Protein AF-C0P5T0-F1 (afdb_monomer)

Sequence (168 aa):
MMEVVFSSFSKACLLSSCIIYGLPPSCIAEPCEQEYFLPNMPLLFAIAMVGATVGGLLARQRRGELARLNDQLRQINAALRRQAKIESYAPALSYAPVGSKIPESEVIVDPQKQRLIAYLRTGKNYLRNQAPDKAFPEFKAALDLARSLGDHVEEKKAARGLGLFILL

Organism: Zea mays (NCBI:txid4577)

InterPro domains:
  IPR011990 Tetratricopeptide-like helical domain superfamily [G3DSA:1.25.40.10] (111-167)
  IPR044243 Protein FLUORESCENT IN BLUE LIGHT [PTHR47310] (3-163)

Secondary structure (DSSP, 8-state):
--HHHHHHHHHHHHHHHHHHHHS-GGGTS------S--SSHHHHHHHHHHHHHHHHHHHHHHHHHHHHHHHHHHHHHHHHHHHHHHHTT-SS-----------TTSS---HHHHHHHHHHHHHHHHHHTT-HHHHHHHHHHHHHHHHHTT-HHHHHHHHHHHHHHH--

Foldseek 3Di:
DPVVVVVVVVVVVVVVVVVCVVDPPVPPDDPDPDPDDPPCVVVVVVVVVVCCVVVVVVVVVVVVVVVVVVVVVVVVVVVVVVVVVVVVPPDDDDDDDDDPDDPPPPDPDDPLVVLLVVLLVVLVVCVVVVNNVVNQVSLVVSLVSCVVVVPVVSNVSSVVSNVVVVVD

Nearest PDB structures (foldseek):
  4yvo-assembly1_A  TM=9.891E-01  e=1.081E-04  Arabidopsis thaliana
  5a7d-assembly4_D  TM=9.104E-01  e=1.498E-01  Drosophila melanogaster
  8uos-assembly2_B  TM=8.064E-01  e=3.587E-01  synthetic construct
  4d0p-assembly1_A  TM=7.763E-01  e=2.330E+00  Homo sapiens

Mean predicted aligned error: 19.68 Å

pLDDT: mean 74.6, std 18.36, range [39.34, 95.44]

Structure (mmCIF, N/CA/C/O backbone):
data_AF-C0P5T0-F1
#
_entry.id   AF-C0P5T0-F1
#
loop_
_atom_site.group_PDB
_atom_site.id
_atom_site.type_symbol
_atom_site.label_atom_id
_atom_site.label_alt_id
_atom_site.label_comp_id
_atom_site.label_asym_id
_atom_site.label_entity_id
_atom_site.label_seq_id
_atom_site.pdbx_PDB_ins_code
_atom_site.Cartn_x
_atom_site.Cartn_y
_atom_site.Cartn_z
_atom_site.occupancy
_atom_site.B_iso_or_equiv
_atom_site.auth_seq_id
_atom_site.auth_comp_id
_atom_site.auth_asym_id
_atom_site.auth_atom_id
_atom_site.pdbx_PDB_model_num
ATOM 1 N N . MET A 1 1 ? 28.169 -18.723 1.548 1.00 46.81 1 MET A N 1
ATOM 2 C CA . MET A 1 1 ? 27.065 -19.356 0.785 1.00 46.81 1 MET A CA 1
ATOM 3 C C . MET A 1 1 ? 26.597 -18.528 -0.433 1.00 46.81 1 MET A C 1
ATOM 5 O O . MET A 1 1 ? 25.633 -18.918 -1.068 1.00 46.81 1 MET A O 1
ATOM 9 N N . MET A 1 2 ? 27.267 -17.417 -0.795 1.00 41.97 2 MET A N 1
ATOM 10 C CA . MET A 1 2 ? 26.858 -16.528 -1.904 1.00 41.97 2 MET A CA 1
ATOM 11 C C . MET A 1 2 ? 27.700 -16.728 -3.186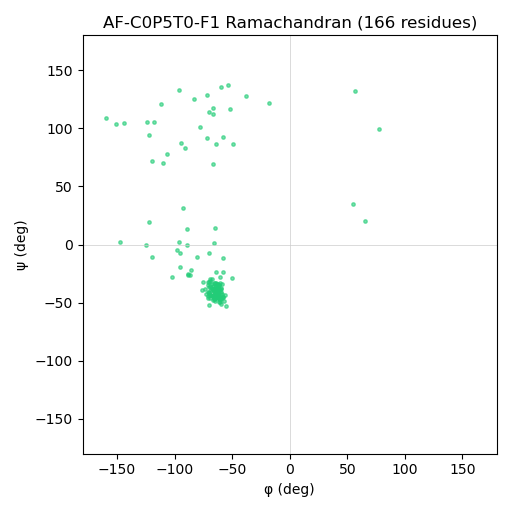 1.00 41.97 2 MET A C 1
ATOM 13 O O . MET A 1 2 ? 27.181 -16.574 -4.285 1.00 41.97 2 MET A O 1
ATOM 17 N N . GLU A 1 3 ? 28.959 -17.173 -3.065 1.00 39.34 3 GLU A N 1
ATOM 18 C CA . GLU A 1 3 ? 29.833 -17.452 -4.223 1.00 39.34 3 GLU A CA 1
ATOM 19 C C . GLU A 1 3 ? 29.430 -18.695 -5.030 1.00 39.34 3 GLU A C 1
ATOM 21 O O . GLU A 1 3 ? 29.524 -18.703 -6.257 1.00 39.34 3 GLU A O 1
ATOM 26 N N . VAL A 1 4 ? 28.925 -19.738 -4.361 1.00 44.78 4 VAL A N 1
ATOM 27 C CA . VAL A 1 4 ? 28.542 -20.999 -5.023 1.00 44.78 4 VAL A CA 1
ATOM 28 C C . VAL A 1 4 ? 27.372 -20.775 -5.988 1.00 44.78 4 VAL A C 1
ATOM 30 O O . VAL A 1 4 ? 27.379 -21.317 -7.090 1.00 44.78 4 VAL A O 1
ATOM 33 N N . VAL A 1 5 ? 26.428 -19.898 -5.620 1.00 49.00 5 VAL A N 1
ATOM 34 C CA . VAL A 1 5 ? 25.238 -19.562 -6.421 1.00 49.00 5 VAL A CA 1
ATOM 35 C C . VAL A 1 5 ? 25.620 -18.821 -7.709 1.00 49.00 5 VAL A C 1
ATOM 37 O O . VAL A 1 5 ? 25.064 -19.103 -8.774 1.00 49.00 5 VAL A O 1
ATOM 40 N N . PHE A 1 6 ? 26.613 -17.927 -7.637 1.00 48.25 6 PHE A N 1
ATOM 41 C CA . PHE A 1 6 ? 27.099 -17.155 -8.786 1.00 48.25 6 PHE A CA 1
ATOM 42 C C . PHE A 1 6 ? 27.822 -18.038 -9.814 1.00 48.25 6 PHE A C 1
ATOM 44 O O . PHE A 1 6 ? 27.640 -17.864 -11.021 1.00 48.25 6 PHE A O 1
ATOM 51 N N . SER A 1 7 ? 28.588 -19.032 -9.344 1.00 53.25 7 SER A N 1
ATOM 52 C CA . SER A 1 7 ? 29.276 -20.001 -10.208 1.00 53.25 7 SER A CA 1
ATOM 53 C C . SER A 1 7 ? 28.286 -20.876 -10.981 1.00 53.25 7 SER A C 1
ATOM 55 O O . SER A 1 7 ? 28.445 -21.072 -12.186 1.00 53.25 7 SER A O 1
ATOM 57 N N . SER A 1 8 ? 27.227 -21.353 -10.320 1.00 57.06 8 SER A N 1
ATOM 58 C CA . SER A 1 8 ? 26.164 -22.133 -10.966 1.00 57.06 8 SER A CA 1
ATOM 59 C C . SER A 1 8 ? 25.342 -21.313 -11.963 1.00 57.06 8 SER A C 1
ATOM 61 O O . SER A 1 8 ? 25.020 -21.827 -13.030 1.00 57.06 8 SER A O 1
ATOM 63 N N . PHE A 1 9 ? 25.056 -20.038 -11.671 1.00 59.12 9 PHE A N 1
ATOM 64 C CA . PHE A 1 9 ? 24.314 -19.164 -12.586 1.00 59.12 9 PHE A CA 1
ATOM 65 C C . PHE A 1 9 ? 25.133 -18.816 -13.837 1.00 59.12 9 PHE A C 1
ATOM 67 O O . PHE A 1 9 ? 24.633 -18.921 -14.953 1.00 59.12 9 PHE A O 1
ATOM 74 N N . SER A 1 10 ? 26.420 -18.495 -13.667 1.00 56.81 10 SER A N 1
ATOM 75 C CA . SER A 1 10 ? 27.331 -18.215 -14.785 1.00 56.81 10 SER A CA 1
ATOM 76 C C . SER A 1 10 ? 27.524 -19.441 -15.691 1.00 56.81 10 SER A C 1
ATOM 78 O O . SER A 1 10 ? 27.413 -19.343 -16.914 1.00 56.81 10 SER A O 1
ATOM 80 N N . LYS A 1 11 ? 27.696 -20.634 -15.100 1.00 57.22 11 LYS A N 1
ATOM 81 C CA . LYS A 1 11 ? 27.763 -21.903 -15.847 1.00 57.22 11 LYS A CA 1
ATOM 82 C C . LYS A 1 11 ? 26.447 -22.226 -16.561 1.00 57.22 11 LYS A C 1
ATOM 84 O O . LYS A 1 11 ? 26.485 -22.673 -17.702 1.00 57.22 11 LYS A O 1
ATOM 89 N N . ALA A 1 12 ? 25.298 -21.957 -15.939 1.00 59.88 12 ALA A N 1
ATOM 90 C CA . ALA A 1 12 ? 23.989 -22.145 -16.566 1.00 59.88 12 ALA A CA 1
ATOM 91 C C . ALA A 1 12 ? 23.764 -21.193 -17.760 1.00 59.88 12 ALA A C 1
ATOM 93 O O . ALA A 1 12 ? 23.230 -21.618 -18.782 1.00 59.88 12 ALA A O 1
ATOM 94 N N . CYS A 1 13 ? 24.223 -19.939 -17.682 1.00 59.06 13 CYS A N 1
ATOM 95 C CA . CYS A 1 13 ? 24.170 -18.989 -18.801 1.00 59.06 13 CYS A CA 1
ATOM 96 C C . CYS A 1 13 ? 25.074 -19.395 -19.977 1.00 59.06 13 CYS A C 1
ATOM 98 O O . CYS A 1 13 ? 24.671 -19.246 -21.134 1.00 59.06 13 CYS A O 1
ATOM 100 N N . LEU A 1 14 ? 26.264 -19.941 -19.697 1.00 59.12 14 LEU A N 1
ATOM 101 C CA . LEU A 1 14 ? 27.164 -20.465 -20.731 1.00 59.12 14 LEU A CA 1
ATOM 102 C C . LEU A 1 14 ? 26.587 -21.727 -21.390 1.00 59.12 14 LEU A C 1
ATOM 104 O O . LEU A 1 14 ? 26.565 -21.814 -22.613 1.00 59.12 14 LEU A O 1
ATOM 108 N N . LEU A 1 15 ? 26.036 -22.656 -20.601 1.00 59.69 15 LEU A N 1
ATOM 109 C CA . LEU A 1 15 ? 25.390 -23.869 -21.119 1.00 59.69 15 LEU A CA 1
ATOM 110 C C . LEU A 1 15 ? 24.145 -23.551 -21.960 1.00 59.69 15 LEU A C 1
ATOM 112 O O . LEU A 1 15 ? 23.985 -24.120 -23.035 1.00 59.69 15 LEU A O 1
ATOM 116 N N . SER A 1 16 ? 23.306 -22.606 -21.522 1.00 58.84 16 SER A N 1
ATOM 117 C CA . SER A 1 16 ? 22.147 -22.122 -22.290 1.00 58.84 16 SER A CA 1
ATOM 118 C C . SER A 1 16 ? 22.563 -21.553 -23.650 1.00 58.84 16 SER A C 1
ATOM 120 O O . SER A 1 16 ? 22.003 -21.918 -24.682 1.00 58.84 16 SER A O 1
ATOM 122 N N . SER A 1 17 ? 23.616 -20.730 -23.664 1.00 60.00 17 SER A N 1
ATOM 123 C CA . SER A 1 17 ? 24.168 -20.172 -24.902 1.00 60.00 17 SER A CA 1
ATOM 124 C C . SER A 1 17 ? 24.704 -21.265 -25.838 1.00 60.00 17 SER A C 1
ATOM 126 O O . SER A 1 17 ? 24.494 -21.183 -27.043 1.00 60.00 17 SER A O 1
ATOM 128 N N . CYS A 1 18 ? 25.336 -22.321 -25.312 1.00 59.28 18 CYS A N 1
ATOM 129 C CA . CYS A 1 18 ? 25.839 -23.440 -26.120 1.00 59.28 18 CYS A CA 1
ATOM 130 C C . CYS A 1 18 ? 24.727 -24.317 -26.724 1.00 59.28 18 CYS A C 1
ATOM 132 O O . CYS A 1 18 ? 24.898 -24.822 -27.833 1.00 59.28 18 CYS A O 1
ATOM 134 N N . ILE A 1 19 ? 23.586 -24.477 -26.043 1.00 60.09 19 ILE A N 1
ATOM 135 C CA . ILE A 1 19 ? 22.441 -25.256 -26.553 1.00 60.09 19 ILE A CA 1
ATOM 136 C C . ILE A 1 19 ? 21.863 -24.617 -27.829 1.00 60.09 19 ILE A C 1
ATOM 138 O O . ILE A 1 19 ? 21.488 -25.338 -28.750 1.00 60.09 19 ILE A O 1
ATOM 142 N N . ILE A 1 20 ? 21.886 -23.282 -27.930 1.00 59.72 20 ILE A N 1
ATOM 143 C CA . ILE A 1 20 ? 21.422 -22.531 -29.112 1.00 59.72 20 ILE A CA 1
ATOM 144 C C . ILE A 1 20 ? 22.321 -22.773 -30.340 1.00 59.72 20 ILE A C 1
ATOM 146 O O . ILE A 1 20 ? 21.836 -22.743 -31.468 1.00 59.72 20 ILE A O 1
ATOM 150 N N . TYR A 1 21 ? 23.615 -23.049 -30.142 1.00 59.56 21 TYR A N 1
ATOM 151 C CA . TYR A 1 21 ? 24.542 -23.364 -31.238 1.00 59.56 21 TYR A CA 1
ATOM 152 C C . TYR A 1 21 ? 24.563 -24.853 -31.615 1.00 59.56 21 TYR A C 1
ATOM 154 O O . TYR A 1 21 ? 24.900 -25.182 -32.750 1.00 59.56 21 TYR A O 1
ATOM 162 N N . GLY A 1 22 ? 24.230 -25.751 -30.681 1.00 61.97 22 GLY A N 1
ATOM 163 C CA . GLY A 1 22 ? 24.282 -27.202 -30.893 1.00 61.97 22 GLY A CA 1
ATOM 164 C C . GLY A 1 22 ? 23.003 -27.816 -31.468 1.00 61.97 22 GLY A C 1
ATOM 165 O O . GLY A 1 22 ? 23.075 -28.861 -32.112 1.00 61.97 22 GLY A O 1
ATOM 166 N N . LEU A 1 23 ? 21.845 -27.183 -31.256 1.00 51.50 23 LEU A N 1
ATOM 167 C CA . LEU A 1 23 ? 20.562 -27.651 -31.774 1.00 51.50 23 LEU A CA 1
ATOM 168 C C . LEU A 1 23 ? 19.914 -26.530 -32.602 1.00 51.50 23 LEU A C 1
ATOM 170 O O . LEU A 1 23 ? 19.421 -25.561 -32.019 1.00 51.50 23 LEU A O 1
ATOM 174 N N . PRO A 1 24 ? 19.894 -26.610 -33.946 1.00 56.28 24 PRO A N 1
ATOM 175 C CA . PRO A 1 24 ? 19.088 -25.680 -34.720 1.00 56.28 24 PRO A CA 1
ATOM 176 C C . PRO A 1 24 ? 17.614 -25.852 -34.295 1.00 56.28 24 PRO A C 1
ATOM 178 O O . PRO A 1 24 ? 17.149 -26.986 -34.148 1.00 56.28 24 PRO A O 1
ATOM 181 N N . PRO A 1 25 ? 16.855 -24.761 -34.079 1.00 55.88 25 PRO A N 1
ATOM 182 C CA . PRO A 1 25 ? 15.481 -24.799 -33.552 1.00 55.88 25 PRO A CA 1
ATOM 183 C C . PRO A 1 25 ? 14.465 -25.476 -34.489 1.00 55.88 25 PRO A C 1
ATOM 185 O O . PRO A 1 25 ? 13.287 -25.588 -34.157 1.00 55.88 25 PRO A O 1
ATOM 188 N N . SER A 1 26 ? 14.926 -25.972 -35.636 1.00 54.91 26 SER A N 1
ATOM 189 C CA . SER A 1 26 ? 14.172 -26.696 -36.655 1.00 54.91 26 SER A CA 1
ATOM 190 C C . SER A 1 26 ? 13.480 -27.969 -36.149 1.00 54.91 26 SER A C 1
ATOM 192 O O . SER A 1 26 ? 12.669 -28.533 -36.871 1.00 54.91 26 SER A O 1
ATOM 194 N N . CYS A 1 27 ? 13.798 -28.445 -34.939 1.00 52.81 27 CYS A N 1
ATOM 195 C CA . CYS A 1 27 ? 13.318 -29.727 -34.415 1.00 52.81 27 CYS A CA 1
ATOM 196 C C . CYS A 1 27 ? 12.095 -29.628 -33.478 1.00 52.81 27 CYS A C 1
ATOM 198 O O . CYS A 1 27 ? 11.614 -30.665 -33.033 1.00 52.81 27 CYS A O 1
ATOM 200 N N . ILE A 1 28 ? 11.617 -28.423 -33.123 1.00 51.28 28 ILE A N 1
ATOM 201 C CA . ILE A 1 28 ? 10.512 -28.240 -32.147 1.00 51.28 28 ILE A CA 1
ATOM 202 C C . ILE A 1 28 ? 9.289 -27.517 -32.741 1.00 51.28 28 ILE A C 1
ATOM 204 O O . ILE A 1 28 ? 8.223 -27.520 -32.131 1.00 51.28 28 ILE A O 1
ATOM 208 N N . ALA A 1 29 ? 9.386 -26.945 -33.939 1.00 52.81 29 ALA A N 1
ATOM 209 C CA . ALA A 1 29 ? 8.251 -26.293 -34.584 1.00 52.81 29 ALA A CA 1
ATOM 210 C C . ALA A 1 29 ? 7.813 -27.088 -35.817 1.00 52.81 29 ALA A C 1
ATOM 212 O O . ALA A 1 29 ? 8.600 -27.268 -36.744 1.00 52.81 29 ALA A O 1
ATOM 213 N N . GLU A 1 30 ? 6.556 -27.542 -35.838 1.00 48.78 30 GLU A N 1
ATOM 214 C CA . GLU A 1 30 ? 5.897 -27.882 -37.102 1.00 48.78 30 GLU A CA 1
ATOM 215 C C . GLU A 1 30 ? 5.996 -26.676 -38.057 1.00 48.78 30 GLU A C 1
ATOM 217 O O . GLU A 1 30 ? 5.808 -25.536 -37.612 1.00 48.78 30 GLU A O 1
ATOM 222 N N . PRO A 1 31 ? 6.293 -26.881 -39.353 1.00 46.59 31 PRO A N 1
ATOM 223 C CA . PRO A 1 31 ? 6.308 -25.800 -40.324 1.00 46.59 31 PRO A CA 1
ATOM 224 C C . PRO A 1 31 ? 4.865 -25.363 -40.595 1.00 46.59 31 PRO A C 1
ATOM 226 O O . PRO A 1 31 ? 4.170 -25.911 -41.444 1.00 46.59 31 PRO A O 1
ATOM 229 N N . CYS A 1 32 ? 4.396 -24.379 -39.833 1.00 51.25 32 CYS A N 1
ATOM 230 C CA . CYS A 1 32 ? 3.206 -23.627 -40.191 1.00 51.25 32 CYS A CA 1
ATOM 231 C C . CYS A 1 32 ? 3.580 -22.775 -41.411 1.00 51.25 32 CYS A C 1
ATOM 233 O O . CYS A 1 32 ? 4.461 -21.919 -41.309 1.00 51.25 32 CYS A O 1
ATOM 235 N N . GLU A 1 33 ? 2.971 -23.052 -42.564 1.00 51.25 33 GLU A N 1
ATOM 236 C CA . GLU A 1 33 ? 3.111 -22.263 -43.793 1.00 51.25 33 GLU A CA 1
ATOM 237 C C . GLU A 1 33 ? 2.688 -20.817 -43.508 1.00 51.25 33 GLU A C 1
ATOM 239 O O . GLU A 1 33 ? 1.508 -20.462 -43.530 1.00 51.25 33 GLU A O 1
ATOM 244 N N . GLN A 1 34 ? 3.658 -19.979 -43.153 1.00 48.16 34 GLN A N 1
ATOM 245 C CA . GLN A 1 34 ? 3.425 -18.590 -42.799 1.00 48.16 34 GLN A CA 1
ATOM 246 C C . GLN A 1 34 ? 3.923 -17.718 -43.946 1.00 48.16 34 GLN A C 1
ATOM 248 O O . GLN A 1 34 ? 5.000 -17.125 -43.900 1.00 48.16 34 GLN A O 1
ATOM 253 N N . GLU A 1 35 ? 3.105 -17.660 -44.996 1.00 50.38 35 GLU A N 1
ATOM 254 C CA . GLU A 1 35 ? 3.240 -16.723 -46.110 1.00 50.38 35 GLU A CA 1
ATOM 255 C C . GLU A 1 35 ? 2.994 -15.278 -45.646 1.00 50.38 35 GLU A C 1
ATOM 257 O O . GLU A 1 35 ? 2.012 -14.658 -46.029 1.00 50.38 35 GLU A O 1
ATOM 262 N N . TYR A 1 36 ? 3.887 -14.697 -44.841 1.00 57.91 36 TYR A N 1
ATOM 263 C CA . TYR A 1 36 ? 4.011 -13.241 -44.730 1.00 57.91 36 TYR A CA 1
ATOM 264 C C . TYR A 1 36 ? 5.485 -12.874 -44.537 1.00 57.91 36 TYR A C 1
ATOM 266 O O . TYR A 1 36 ? 6.073 -13.057 -43.475 1.00 57.91 36 TYR A O 1
ATOM 274 N N . PHE A 1 37 ? 6.064 -12.374 -45.626 1.00 51.84 37 PHE A N 1
ATOM 275 C CA . PHE A 1 37 ? 7.384 -11.776 -45.796 1.00 51.84 37 PHE A CA 1
ATOM 276 C C . PHE A 1 37 ? 8.078 -11.298 -44.508 1.00 51.84 37 PHE A C 1
ATOM 278 O O . PHE A 1 37 ? 7.619 -10.405 -43.795 1.00 51.84 37 PHE A O 1
ATOM 285 N N . LEU A 1 38 ? 9.264 -11.863 -44.286 1.00 55.59 38 LEU A N 1
ATOM 286 C CA . LEU A 1 38 ? 10.172 -11.636 -43.169 1.00 55.59 38 LEU A CA 1
ATOM 287 C C . LEU A 1 38 ? 11.234 -10.565 -43.523 1.00 55.59 38 LEU A C 1
ATOM 289 O O . LEU A 1 38 ? 12.324 -10.917 -43.965 1.00 55.59 38 LEU A O 1
ATOM 293 N N . PRO A 1 39 ? 10.954 -9.258 -43.320 1.00 52.56 39 PRO A N 1
ATOM 294 C CA . PRO A 1 39 ? 12.014 -8.285 -43.027 1.00 52.56 39 PRO A CA 1
ATOM 295 C C . PRO A 1 39 ? 11.779 -7.488 -41.724 1.00 52.56 39 PRO A C 1
ATOM 297 O O . PRO A 1 39 ? 12.621 -6.683 -41.338 1.00 52.56 39 PRO A O 1
ATOM 300 N N . ASN A 1 40 ? 10.676 -7.722 -40.999 1.00 60.75 40 ASN A N 1
ATOM 301 C CA . ASN A 1 40 ? 10.289 -6.927 -39.816 1.00 60.75 40 ASN A CA 1
ATOM 302 C C . ASN A 1 40 ? 10.725 -7.495 -38.450 1.00 60.75 40 ASN A C 1
ATOM 304 O O . ASN A 1 40 ? 10.603 -6.809 -37.436 1.00 60.75 40 ASN A O 1
ATOM 308 N N . MET A 1 41 ? 11.280 -8.708 -38.395 1.00 63.31 41 MET A N 1
ATOM 309 C CA . MET A 1 41 ? 11.816 -9.300 -37.157 1.00 63.31 41 MET A CA 1
ATOM 310 C C . MET A 1 41 ? 12.945 -8.475 -36.491 1.00 63.31 41 MET A C 1
ATOM 312 O O . MET A 1 41 ? 12.853 -8.234 -35.284 1.00 63.31 41 MET A O 1
ATOM 316 N N . PRO A 1 42 ? 13.973 -7.970 -37.211 1.00 79.94 42 PRO A N 1
ATOM 317 C CA . PRO A 1 42 ? 15.032 -7.170 -36.583 1.00 79.94 42 PRO A CA 1
ATOM 318 C C . PRO A 1 42 ? 14.543 -5.793 -36.109 1.00 79.94 42 PRO A C 1
ATOM 320 O O . PRO A 1 42 ? 15.038 -5.272 -35.111 1.00 79.94 42 PRO A O 1
ATOM 323 N N . LEU A 1 43 ? 13.542 -5.214 -36.779 1.00 83.50 43 LEU A N 1
ATOM 324 C CA . LEU A 1 43 ? 12.967 -3.922 -36.404 1.00 83.50 43 LEU A CA 1
ATOM 325 C C . LEU A 1 43 ? 12.148 -4.021 -35.108 1.00 83.50 43 LEU A C 1
ATOM 327 O O . LEU A 1 43 ? 12.319 -3.200 -34.207 1.00 83.50 43 LEU A O 1
ATOM 331 N N . LEU A 1 44 ? 11.322 -5.062 -34.967 1.00 82.75 44 LEU A N 1
ATOM 332 C CA . LEU A 1 44 ? 10.604 -5.343 -33.719 1.00 82.75 44 LEU A CA 1
ATOM 333 C C . LEU A 1 44 ? 11.572 -5.614 -32.562 1.00 82.75 44 LEU A C 1
ATOM 335 O O . LEU A 1 44 ? 11.355 -5.126 -31.452 1.00 82.75 44 LEU A O 1
ATOM 339 N N . PHE A 1 45 ? 12.669 -6.327 -32.829 1.00 84.25 45 PHE A N 1
ATOM 340 C CA . PHE A 1 45 ? 13.719 -6.554 -31.839 1.00 84.25 45 PHE A CA 1
ATOM 341 C C . PHE A 1 45 ? 14.400 -5.246 -31.411 1.00 84.25 45 PHE A C 1
ATOM 343 O O . PHE A 1 45 ? 14.604 -5.026 -30.218 1.00 84.25 45 PHE A O 1
ATOM 350 N N . ALA A 1 46 ? 14.685 -4.336 -32.347 1.00 88.25 46 ALA A N 1
ATOM 351 C CA . ALA A 1 46 ? 15.241 -3.021 -32.029 1.00 88.25 46 ALA A CA 1
ATOM 352 C C . ALA A 1 46 ? 14.286 -2.192 -31.152 1.00 88.25 46 ALA A C 1
ATOM 354 O O . ALA A 1 46 ? 14.709 -1.643 -30.134 1.00 88.25 46 ALA A O 1
ATOM 355 N N . ILE A 1 47 ? 12.991 -2.161 -31.482 1.00 90.19 47 ILE A N 1
ATOM 356 C CA . ILE A 1 47 ? 11.969 -1.472 -30.676 1.00 90.19 47 ILE A CA 1
ATOM 357 C C . ILE A 1 47 ? 11.881 -2.088 -29.274 1.00 90.19 47 ILE A C 1
ATOM 359 O O . ILE A 1 47 ? 11.866 -1.359 -28.279 1.00 90.19 47 ILE A O 1
ATOM 363 N N . ALA A 1 48 ? 11.882 -3.419 -29.173 1.00 90.31 48 ALA A N 1
ATOM 364 C CA . ALA A 1 48 ? 11.859 -4.121 -27.893 1.00 90.31 48 ALA A CA 1
ATOM 365 C C . ALA A 1 48 ? 13.105 -3.814 -27.044 1.00 90.31 48 ALA A C 1
ATOM 367 O O . ALA A 1 48 ? 12.980 -3.551 -25.848 1.00 90.31 48 ALA A O 1
ATOM 368 N N . MET A 1 49 ? 14.295 -3.775 -27.649 1.00 92.31 49 MET A N 1
ATOM 369 C CA . MET A 1 49 ? 15.548 -3.435 -26.965 1.00 92.31 49 MET A CA 1
ATOM 370 C C . MET A 1 49 ? 15.565 -1.983 -26.475 1.00 92.31 49 MET A C 1
ATOM 372 O O . MET A 1 49 ? 15.998 -1.713 -25.352 1.00 92.31 49 MET A O 1
ATOM 376 N N . VAL A 1 50 ? 15.040 -1.042 -27.263 1.00 94.62 50 VAL A N 1
ATOM 377 C CA . VAL A 1 50 ? 14.884 0.358 -26.834 1.00 94.62 50 VAL A CA 1
ATOM 378 C C . VAL A 1 50 ? 13.881 0.456 -25.680 1.00 94.62 50 VAL A C 1
ATOM 380 O O . VAL A 1 50 ? 14.171 1.084 -24.662 1.00 94.62 50 VAL A O 1
ATOM 383 N N . GLY A 1 51 ? 12.737 -0.225 -25.772 1.00 95.00 51 GLY A N 1
ATOM 384 C CA . GLY A 1 51 ? 11.735 -0.246 -24.703 1.00 95.00 51 GLY A CA 1
ATOM 385 C C . GLY A 1 51 ? 12.265 -0.863 -23.404 1.00 95.00 51 GLY A C 1
ATOM 386 O O . GLY A 1 51 ? 12.069 -0.304 -22.323 1.00 95.00 51 GLY A O 1
ATOM 387 N N . ALA A 1 52 ? 12.995 -1.975 -23.499 1.00 92.62 52 ALA A N 1
ATOM 388 C CA . ALA A 1 52 ? 13.589 -2.658 -22.353 1.00 92.62 52 ALA A CA 1
ATOM 389 C C . ALA A 1 52 ? 14.714 -1.842 -21.700 1.00 92.62 52 ALA A C 1
ATOM 391 O O . ALA A 1 52 ? 14.807 -1.801 -20.471 1.00 92.62 52 ALA A O 1
ATOM 392 N N . THR A 1 53 ? 15.548 -1.160 -22.492 1.00 94.56 53 THR A N 1
ATOM 393 C CA . THR A 1 53 ? 16.624 -0.310 -21.958 1.00 94.56 53 THR A CA 1
ATOM 394 C C . THR A 1 53 ? 16.056 0.937 -21.287 1.00 94.56 53 THR A C 1
ATOM 396 O O . THR A 1 53 ? 16.339 1.166 -20.111 1.00 94.56 53 THR A O 1
ATOM 399 N N . VAL A 1 54 ? 15.188 1.697 -21.961 1.00 95.44 54 VAL A N 1
ATOM 400 C CA .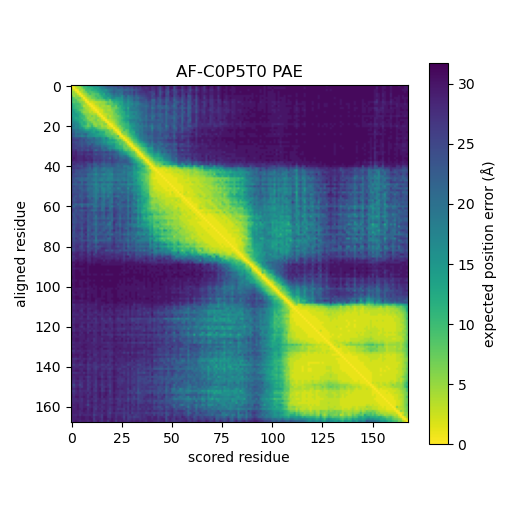 VAL A 1 54 ? 14.574 2.908 -21.385 1.00 95.44 54 VAL A CA 1
ATOM 401 C C . VAL A 1 54 ? 13.697 2.559 -20.178 1.00 95.44 54 VAL A C 1
ATOM 403 O O . VAL A 1 54 ? 13.825 3.184 -19.123 1.00 95.44 54 VAL A O 1
ATOM 406 N N . GLY A 1 55 ? 12.865 1.517 -20.276 1.00 94.00 55 GLY A N 1
ATOM 407 C CA . GLY A 1 55 ? 12.033 1.043 -19.168 1.00 94.00 55 GLY A CA 1
ATOM 408 C C . GLY A 1 55 ? 12.857 0.524 -17.987 1.00 94.00 55 GLY A C 1
ATOM 409 O O . GLY A 1 55 ? 12.549 0.826 -16.832 1.00 94.00 55 GLY A O 1
ATOM 410 N N . GLY A 1 56 ? 13.947 -0.197 -18.260 1.00 92.69 56 GLY A N 1
ATOM 411 C CA . GLY A 1 56 ? 14.863 -0.708 -17.242 1.00 92.69 56 GLY A CA 1
ATOM 412 C C . GLY A 1 56 ? 15.628 0.395 -16.507 1.00 92.69 56 GLY A C 1
ATOM 413 O O . GLY A 1 56 ? 15.711 0.358 -15.275 1.00 92.69 56 GLY A O 1
ATOM 414 N N . LEU A 1 57 ? 16.154 1.394 -17.227 1.00 88.62 57 LEU A N 1
ATOM 415 C CA . LEU A 1 57 ? 16.841 2.541 -16.621 1.00 88.62 57 LEU A CA 1
ATOM 416 C C . LEU A 1 57 ? 15.877 3.396 -15.787 1.00 88.62 57 LEU A C 1
ATOM 418 O O . LEU A 1 57 ? 16.175 3.692 -14.626 1.00 88.62 57 LEU A O 1
ATOM 422 N N . LEU A 1 58 ? 14.702 3.727 -16.330 1.00 91.50 58 LEU A N 1
ATOM 423 C CA . LEU A 1 58 ? 13.698 4.528 -15.627 1.00 91.50 58 LEU A CA 1
ATOM 424 C C . LEU A 1 58 ? 13.192 3.820 -14.361 1.00 91.50 58 LEU A C 1
ATOM 426 O O . LEU A 1 58 ? 13.036 4.444 -13.309 1.00 91.50 58 LEU A O 1
ATOM 430 N N . ALA A 1 59 ? 12.983 2.501 -14.422 1.00 90.38 59 ALA A N 1
ATOM 431 C CA . ALA A 1 59 ? 12.586 1.717 -13.257 1.00 90.38 59 ALA A CA 1
ATOM 432 C C . ALA A 1 59 ? 13.647 1.756 -12.145 1.00 90.38 59 ALA A C 1
ATOM 434 O O . ALA A 1 59 ? 13.295 1.804 -10.965 1.00 90.38 59 ALA A O 1
ATOM 435 N N . ARG A 1 60 ? 14.941 1.765 -12.493 1.00 88.69 60 ARG A N 1
ATOM 436 C CA . ARG A 1 60 ? 16.032 1.887 -11.511 1.00 88.69 60 ARG A CA 1
ATOM 437 C C . ARG A 1 60 ? 16.099 3.283 -10.893 1.00 88.69 60 ARG A C 1
ATOM 439 O O . ARG A 1 60 ? 16.252 3.373 -9.678 1.00 88.69 60 ARG A O 1
ATOM 446 N N . GLN A 1 61 ? 15.918 4.341 -11.686 1.00 89.06 61 GLN A N 1
ATOM 447 C CA . GLN A 1 61 ? 15.854 5.717 -11.172 1.00 89.06 61 GLN A CA 1
ATOM 448 C C . GLN A 1 61 ? 14.701 5.888 -10.176 1.00 89.06 61 GLN A C 1
ATOM 450 O O . GLN A 1 61 ? 14.929 6.279 -9.030 1.00 89.06 61 GLN A O 1
ATOM 455 N N . ARG A 1 62 ? 13.486 5.468 -10.557 1.00 90.06 62 ARG A N 1
ATOM 456 C CA . ARG A 1 62 ? 12.305 5.536 -9.678 1.00 90.06 62 ARG A CA 1
ATOM 457 C C . ARG A 1 62 ? 12.478 4.732 -8.392 1.00 90.06 62 ARG A C 1
ATOM 459 O O . ARG A 1 62 ? 12.043 5.171 -7.335 1.00 90.06 62 ARG A O 1
ATOM 466 N N . ARG A 1 63 ? 13.132 3.566 -8.445 1.00 89.69 63 ARG A N 1
ATOM 467 C CA . ARG A 1 63 ? 13.438 2.778 -7.237 1.00 89.69 63 ARG A 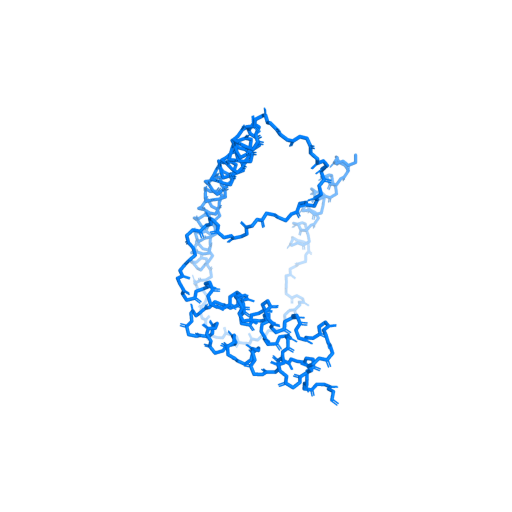CA 1
ATOM 468 C C . ARG A 1 63 ? 14.349 3.533 -6.267 1.00 89.69 63 ARG A C 1
ATOM 470 O O . ARG A 1 63 ? 14.119 3.448 -5.065 1.00 89.69 63 ARG A O 1
ATOM 477 N N . GLY A 1 64 ? 15.347 4.261 -6.768 1.00 90.88 64 GLY A N 1
ATOM 478 C CA . GLY A 1 64 ? 16.245 5.068 -5.937 1.00 90.88 64 GLY A CA 1
ATOM 479 C C . GLY A 1 64 ? 15.525 6.233 -5.256 1.00 90.88 64 GLY A C 1
ATOM 480 O O . GLY A 1 64 ? 15.667 6.425 -4.048 1.00 90.88 64 GLY A O 1
ATOM 481 N N . GLU A 1 65 ? 14.697 6.961 -6.006 1.00 90.50 65 GLU A N 1
ATOM 482 C CA . GLU A 1 65 ? 13.871 8.047 -5.461 1.00 90.50 65 GLU A CA 1
ATOM 483 C C . GLU A 1 65 ? 12.884 7.532 -4.411 1.00 90.50 65 GLU A C 1
ATOM 485 O O . GLU A 1 65 ? 12.818 8.075 -3.309 1.00 90.50 65 GLU A O 1
ATOM 490 N N . LEU A 1 66 ? 12.179 6.434 -4.701 1.00 91.31 66 LEU A N 1
ATOM 491 C CA . LEU A 1 66 ? 11.254 5.810 -3.754 1.00 91.31 66 LEU A CA 1
ATOM 492 C C . LEU A 1 66 ? 11.959 5.316 -2.489 1.00 91.31 66 LEU A C 1
ATOM 494 O O . LEU A 1 66 ? 11.418 5.485 -1.398 1.00 91.31 66 LEU A O 1
ATOM 498 N N . ALA A 1 67 ? 13.153 4.730 -2.607 1.00 92.12 67 ALA A N 1
ATOM 499 C CA . ALA A 1 67 ? 13.934 4.309 -1.447 1.00 92.12 67 ALA A CA 1
ATOM 500 C C . ALA A 1 67 ? 14.292 5.510 -0.561 1.00 92.12 67 ALA A C 1
ATOM 502 O O . ALA A 1 67 ? 14.047 5.478 0.645 1.00 92.12 67 ALA A O 1
ATOM 503 N N . ARG A 1 68 ? 14.767 6.606 -1.169 1.00 93.38 68 ARG A N 1
ATOM 504 C CA . ARG A 1 68 ? 15.090 7.845 -0.451 1.00 93.38 68 ARG A CA 1
ATOM 505 C C . ARG A 1 68 ? 13.862 8.451 0.234 1.00 93.38 68 ARG A C 1
ATOM 507 O O . ARG A 1 68 ? 13.947 8.819 1.403 1.00 93.38 68 ARG A O 1
ATOM 514 N N . LEU A 1 69 ? 12.731 8.537 -0.467 1.00 94.06 69 LEU A N 1
ATOM 515 C CA . LEU A 1 69 ? 11.475 9.048 0.096 1.00 94.06 69 LEU A CA 1
ATOM 516 C C . LEU A 1 69 ? 10.977 8.171 1.253 1.00 94.06 69 LEU A C 1
ATOM 518 O O . LEU A 1 69 ? 10.536 8.687 2.278 1.00 94.06 69 LEU A O 1
ATOM 522 N N . ASN A 1 70 ? 11.085 6.847 1.129 1.00 94.38 70 ASN A N 1
ATOM 523 C CA . ASN A 1 70 ? 10.706 5.917 2.191 1.00 94.38 70 ASN A CA 1
ATOM 524 C C . ASN A 1 70 ? 11.602 6.074 3.430 1.00 94.38 70 ASN A C 1
ATOM 526 O O . ASN A 1 70 ? 11.102 6.144 4.553 1.00 94.38 70 ASN A O 1
ATOM 530 N N . ASP A 1 71 ? 12.915 6.218 3.245 1.00 94.56 71 ASP A N 1
ATOM 531 C CA . ASP A 1 71 ? 13.832 6.472 4.358 1.00 94.56 71 ASP A CA 1
ATOM 532 C C . ASP A 1 71 ? 13.536 7.801 5.060 1.00 94.56 71 ASP A C 1
ATOM 534 O O . ASP A 1 71 ? 13.525 7.849 6.293 1.00 94.56 71 ASP A O 1
ATOM 538 N N . GLN A 1 72 ? 13.219 8.857 4.304 1.00 94.19 72 GLN A N 1
ATOM 539 C CA . GLN A 1 72 ? 12.775 10.132 4.872 1.00 94.19 72 GLN A CA 1
ATOM 540 C C . GLN A 1 72 ? 11.485 9.969 5.683 1.00 94.19 72 GLN A C 1
ATOM 542 O O . GLN A 1 72 ? 11.424 10.410 6.830 1.00 94.19 72 GLN A O 1
ATOM 547 N N . LEU A 1 73 ? 10.478 9.272 5.150 1.00 93.50 73 LEU A N 1
ATOM 548 C CA . LEU A 1 73 ? 9.243 8.975 5.881 1.00 93.50 73 LEU A CA 1
ATOM 549 C C . LEU A 1 73 ? 9.507 8.161 7.152 1.00 93.50 73 LEU A C 1
ATOM 551 O O . LEU A 1 73 ? 8.888 8.406 8.189 1.00 93.50 73 LEU A O 1
ATOM 555 N N . ARG A 1 74 ? 10.441 7.207 7.110 1.00 91.38 74 ARG A N 1
ATOM 556 C CA . ARG A 1 74 ? 10.827 6.413 8.282 1.00 91.38 74 ARG A CA 1
ATOM 557 C C . ARG A 1 74 ? 11.486 7.281 9.352 1.00 91.38 74 ARG A C 1
ATOM 559 O O . ARG A 1 74 ? 11.166 7.126 10.531 1.00 91.38 74 ARG A O 1
ATOM 566 N N . GLN A 1 75 ? 12.360 8.202 8.950 1.00 91.06 75 GLN A N 1
ATOM 567 C CA . GLN A 1 75 ? 12.990 9.166 9.854 1.00 91.06 75 GLN A CA 1
ATOM 568 C C . GLN A 1 75 ? 11.960 10.121 10.466 1.00 91.06 75 GLN A C 1
ATOM 570 O O . GLN A 1 75 ? 11.953 10.284 11.685 1.00 91.06 75 GLN A O 1
ATOM 575 N N . 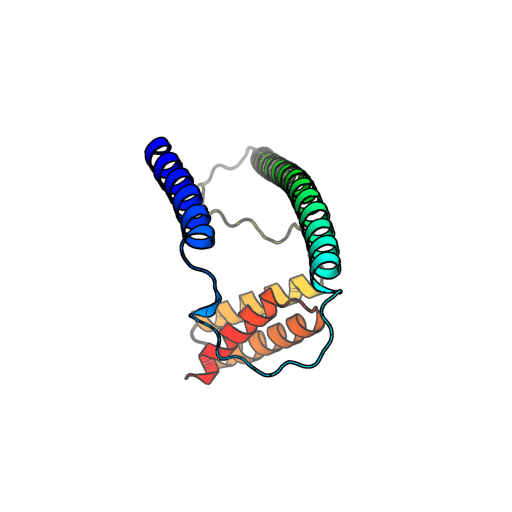ILE A 1 76 ? 11.048 10.674 9.662 1.00 90.69 76 ILE A N 1
ATOM 576 C CA . ILE A 1 76 ? 9.966 11.554 10.130 1.00 90.69 76 ILE A CA 1
ATOM 577 C C . ILE A 1 76 ? 9.067 10.813 11.122 1.00 90.69 76 ILE A C 1
ATOM 579 O O . ILE A 1 76 ? 8.835 11.301 12.222 1.00 90.69 76 ILE A O 1
ATOM 583 N N . ASN A 1 77 ? 8.635 9.592 10.802 1.00 88.69 77 ASN A N 1
ATOM 584 C CA . ASN A 1 77 ? 7.831 8.778 11.716 1.00 88.69 77 ASN A CA 1
ATOM 585 C C . ASN A 1 77 ? 8.567 8.454 13.026 1.00 88.69 77 ASN A C 1
ATOM 587 O O . ASN A 1 77 ? 7.943 8.368 14.083 1.00 88.69 77 ASN A O 1
ATOM 591 N N . ALA A 1 78 ? 9.886 8.251 12.985 1.00 87.06 78 ALA A N 1
ATOM 592 C CA . ALA A 1 78 ? 10.683 8.044 14.191 1.00 87.06 78 ALA A CA 1
ATOM 593 C C . ALA A 1 78 ? 10.821 9.335 15.016 1.00 87.06 78 ALA A C 1
ATOM 595 O O . ALA A 1 78 ? 10.715 9.282 16.241 1.00 87.06 78 ALA A O 1
ATOM 596 N N . ALA A 1 79 ? 11.021 10.480 14.359 1.00 85.44 79 ALA A N 1
ATOM 597 C CA . ALA A 1 79 ? 11.099 11.790 14.998 1.00 85.44 79 ALA A CA 1
ATOM 598 C C . ALA A 1 79 ? 9.762 12.178 15.644 1.00 85.44 79 ALA A C 1
ATOM 600 O O . ALA A 1 79 ? 9.746 12.506 16.825 1.00 85.44 79 ALA A O 1
ATOM 601 N N . LEU A 1 80 ? 8.643 12.020 14.933 1.00 81.56 80 LEU A N 1
ATOM 602 C CA . LEU A 1 80 ? 7.292 12.254 15.454 1.00 81.56 80 LEU A CA 1
ATOM 603 C C . LEU A 1 80 ? 6.981 11.360 16.658 1.00 81.56 80 LEU A C 1
ATOM 605 O O . LEU A 1 80 ? 6.472 11.840 17.664 1.00 81.56 80 LEU A O 1
ATOM 609 N N . ARG A 1 81 ? 7.355 10.073 16.621 1.00 79.31 81 ARG A N 1
ATOM 610 C CA . ARG A 1 81 ? 7.196 9.183 17.787 1.00 79.31 81 ARG A CA 1
ATOM 611 C C . ARG A 1 81 ? 8.041 9.612 18.984 1.00 79.31 81 ARG A C 1
ATOM 613 O O . ARG A 1 81 ? 7.612 9.426 20.119 1.00 79.31 81 ARG A O 1
ATOM 620 N N . ARG A 1 82 ? 9.243 10.149 18.756 1.00 79.38 82 ARG A N 1
ATOM 621 C CA . ARG A 1 82 ? 10.083 10.701 19.831 1.00 79.38 82 ARG A CA 1
ATOM 622 C C . ARG A 1 82 ? 9.494 11.996 20.376 1.00 79.38 82 ARG A C 1
ATOM 624 O O . ARG A 1 82 ? 9.448 12.135 21.590 1.00 79.38 82 ARG A O 1
ATOM 631 N N . GLN A 1 83 ? 8.993 12.871 19.509 1.00 73.75 83 GLN A N 1
ATOM 632 C CA . GLN A 1 83 ? 8.323 14.109 19.897 1.00 73.75 83 GLN A CA 1
ATOM 633 C C . GLN A 1 83 ? 7.080 13.816 20.741 1.00 73.75 83 GLN A C 1
ATOM 635 O O . GLN A 1 83 ? 6.997 14.296 21.862 1.00 73.75 83 GLN A O 1
ATOM 640 N N . ALA A 1 84 ? 6.204 12.913 20.291 1.00 67.62 84 ALA A N 1
ATOM 641 C CA . ALA A 1 84 ? 5.044 12.466 21.062 1.00 67.62 84 ALA A CA 1
ATOM 642 C C . ALA A 1 84 ? 5.441 11.836 22.408 1.00 67.62 84 ALA A C 1
ATOM 644 O O . ALA A 1 84 ? 4.746 12.015 23.401 1.00 67.62 84 ALA A O 1
ATOM 645 N N . LYS A 1 85 ? 6.584 11.133 22.475 1.00 64.31 85 LYS A N 1
ATOM 646 C CA . LYS A 1 85 ? 7.105 10.584 23.735 1.00 64.31 85 LYS A CA 1
ATOM 647 C C . LYS A 1 85 ? 7.618 11.676 24.684 1.00 64.31 85 LYS A C 1
ATOM 649 O O . LYS A 1 85 ? 7.446 11.537 25.891 1.00 64.31 85 LYS A O 1
ATOM 654 N N . ILE A 1 86 ? 8.227 12.738 24.161 1.00 59.19 86 ILE A N 1
ATOM 655 C CA . ILE A 1 86 ? 8.738 13.876 24.943 1.00 59.19 86 ILE A CA 1
ATOM 656 C C . ILE A 1 86 ? 7.589 14.787 25.394 1.00 59.19 86 ILE A C 1
ATOM 658 O O . ILE A 1 86 ? 7.570 15.214 26.541 1.00 59.19 86 ILE A O 1
ATOM 662 N N . GLU A 1 87 ? 6.588 15.015 24.546 1.00 54.75 87 GLU A N 1
ATOM 663 C CA . GLU A 1 87 ? 5.376 15.769 24.897 1.00 54.75 87 GLU A CA 1
ATOM 664 C C . GLU A 1 87 ? 4.477 14.988 25.867 1.00 54.75 87 GLU A C 1
ATOM 666 O O . GLU A 1 87 ? 3.898 15.572 26.778 1.00 54.75 87 GLU A O 1
ATOM 671 N N . SER A 1 88 ? 4.451 13.650 25.775 1.00 53.84 88 SER A N 1
ATOM 672 C CA . SER A 1 88 ? 3.866 12.789 26.817 1.00 53.84 88 SER A CA 1
ATOM 673 C C . SER A 1 88 ? 4.682 12.752 28.117 1.00 53.84 88 SER A C 1
ATOM 675 O O . SER A 1 88 ? 4.233 12.185 29.107 1.00 53.84 88 SER A O 1
ATOM 677 N N . TYR A 1 89 ? 5.876 13.355 28.125 1.00 46.00 89 TYR A N 1
ATOM 678 C CA . TYR A 1 89 ? 6.727 13.530 29.301 1.00 46.00 89 TYR A CA 1
ATOM 679 C C . TYR A 1 89 ? 6.460 14.880 29.989 1.00 46.00 89 TYR A C 1
ATOM 681 O O . TYR A 1 89 ? 7.355 15.477 30.584 1.00 46.00 89 TYR A O 1
ATOM 689 N N . ALA A 1 90 ? 5.217 15.371 29.929 1.00 54.44 90 ALA A N 1
ATOM 690 C CA . ALA A 1 90 ? 4.735 16.313 30.924 1.00 54.44 90 ALA A CA 1
ATOM 691 C C . ALA A 1 90 ? 4.525 15.560 32.260 1.00 54.44 90 ALA A C 1
ATOM 693 O O . ALA A 1 90 ? 3.899 14.499 32.296 1.00 54.44 90 ALA A O 1
ATOM 694 N N . PRO A 1 91 ? 5.074 16.066 33.371 1.00 51.34 91 PRO A N 1
ATOM 695 C CA . PRO A 1 91 ? 5.737 15.253 34.379 1.00 51.34 91 PRO A CA 1
ATOM 696 C C . PRO A 1 91 ? 5.018 15.414 35.722 1.00 51.34 91 PRO A C 1
ATOM 698 O O . PRO A 1 91 ? 5.511 16.090 36.620 1.00 51.34 91 PRO A O 1
ATOM 701 N N . ALA A 1 92 ? 3.814 14.851 35.851 1.00 46.81 92 ALA A N 1
ATOM 702 C CA . ALA A 1 92 ? 3.076 14.910 37.120 1.00 46.81 92 ALA A CA 1
ATOM 703 C C . ALA A 1 92 ? 2.190 13.697 37.443 1.00 46.81 92 ALA A C 1
ATOM 705 O O . ALA A 1 92 ? 1.555 13.700 38.49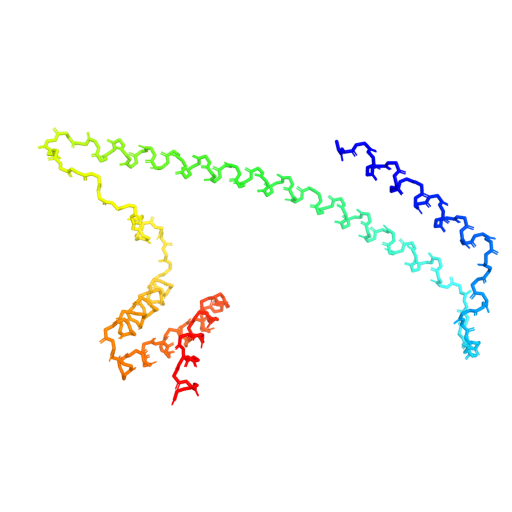0 1.00 46.81 92 ALA A O 1
ATOM 706 N N . LEU A 1 93 ? 2.149 12.640 36.625 1.00 49.84 93 LEU A N 1
ATOM 707 C CA . LEU A 1 93 ? 1.472 11.405 37.033 1.00 49.84 93 LEU A CA 1
ATOM 708 C C . LEU A 1 93 ? 2.103 10.172 36.383 1.00 49.84 93 LEU A C 1
ATOM 710 O O . LEU A 1 93 ? 1.899 9.864 35.213 1.00 49.84 93 LEU A O 1
ATOM 714 N N . SER A 1 94 ? 2.884 9.460 37.191 1.00 54.66 94 SER A N 1
ATOM 715 C CA . SER A 1 94 ? 3.291 8.084 36.932 1.00 54.66 94 SER A CA 1
ATOM 716 C C . SER A 1 94 ? 2.060 7.184 37.009 1.00 54.66 94 SER A C 1
ATOM 718 O O . SER A 1 94 ? 1.482 7.084 38.085 1.00 54.66 94 SER A O 1
ATOM 720 N N . TYR A 1 95 ? 1.675 6.517 35.916 1.00 44.06 95 TYR A N 1
ATOM 721 C CA . TYR A 1 95 ? 1.083 5.176 35.990 1.00 44.06 95 TYR A CA 1
ATOM 722 C C . TYR A 1 95 ? 1.189 4.439 34.641 1.00 44.06 95 TYR A C 1
ATOM 724 O O . TYR A 1 95 ? 0.507 4.765 33.680 1.00 44.06 95 TYR A O 1
ATOM 732 N N . ALA A 1 96 ? 2.061 3.426 34.634 1.00 48.06 96 ALA A N 1
ATOM 733 C CA . ALA A 1 96 ? 2.088 2.209 33.812 1.00 48.06 96 ALA A CA 1
ATOM 734 C C . ALA A 1 96 ? 2.102 2.292 32.258 1.00 48.06 96 ALA A C 1
ATOM 736 O O . ALA A 1 96 ? 1.240 2.904 31.632 1.00 48.06 96 ALA A O 1
ATOM 737 N N . PRO A 1 97 ? 3.007 1.545 31.584 1.00 55.56 97 PRO A N 1
ATOM 738 C CA . PRO A 1 97 ? 2.992 1.420 30.134 1.00 55.56 97 PRO A CA 1
ATOM 739 C C . PRO A 1 97 ? 1.898 0.425 29.735 1.00 55.56 97 PRO A C 1
ATOM 741 O O . PRO A 1 97 ? 2.095 -0.787 29.814 1.00 55.56 97 PRO A O 1
ATOM 744 N N . VAL A 1 98 ? 0.740 0.911 29.289 1.00 44.88 98 VAL A N 1
ATOM 745 C CA . VAL A 1 98 ? -0.312 0.035 28.758 1.00 44.88 98 VAL A CA 1
ATOM 746 C C . VAL A 1 98 ? -0.576 0.359 27.298 1.00 44.88 98 VAL A C 1
ATOM 748 O O . VAL A 1 98 ? -1.249 1.323 26.961 1.00 44.88 98 VAL A O 1
ATOM 751 N N . GLY A 1 99 ? -0.082 -0.529 26.437 1.00 48.62 99 GLY A N 1
ATOM 752 C CA . GLY A 1 99 ? -0.695 -0.802 25.144 1.00 48.62 99 GLY A CA 1
ATOM 753 C C . GLY A 1 99 ? -0.433 0.242 24.067 1.00 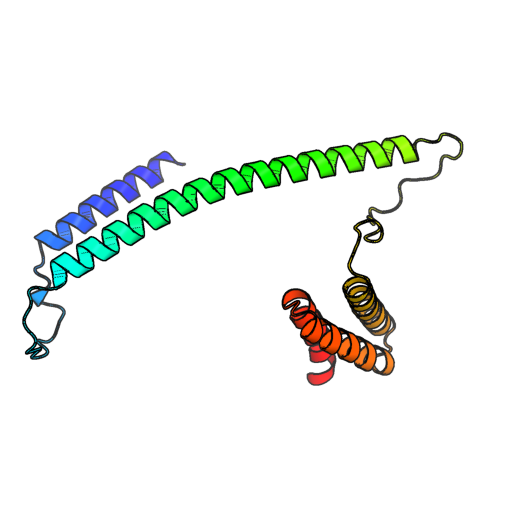48.62 99 GLY A C 1
ATOM 754 O O . GLY A 1 99 ? -1.151 1.222 23.916 1.00 48.62 99 GLY A O 1
ATOM 755 N N . SER A 1 100 ? 0.527 -0.076 23.210 1.00 50.31 100 SER A N 1
ATOM 756 C CA . SER A 1 100 ? 0.667 0.437 21.853 1.00 50.31 100 SER A CA 1
ATOM 757 C C . SER A 1 100 ? -0.641 0.331 21.051 1.00 50.31 100 SER A C 1
ATOM 759 O O . SER A 1 100 ? -0.869 -0.613 20.296 1.00 50.31 100 SER A O 1
ATOM 761 N N . LYS A 1 101 ? -1.505 1.335 21.163 1.00 52.09 101 LYS A N 1
ATOM 762 C CA . LYS A 1 101 ? -2.495 1.665 20.140 1.00 52.09 101 LYS A CA 1
ATOM 763 C C . LYS A 1 101 ? -2.226 3.096 19.736 1.00 52.09 101 LYS A C 1
ATOM 765 O O . LYS A 1 101 ? -2.673 4.022 20.395 1.00 52.09 101 LYS A O 1
ATOM 770 N N . ILE A 1 102 ? -1.440 3.243 18.676 1.00 52.81 102 ILE A N 1
ATOM 771 C CA . ILE A 1 102 ? -1.316 4.505 17.952 1.00 52.81 102 ILE A CA 1
ATOM 772 C C . ILE A 1 102 ? -2.755 4.932 17.619 1.00 52.81 102 ILE A C 1
ATOM 774 O O . ILE A 1 102 ? -3.447 4.161 16.945 1.00 52.81 102 ILE A O 1
ATOM 778 N N . PRO A 1 103 ? -3.260 6.067 18.128 1.00 47.00 103 PRO A N 1
ATOM 779 C CA . PRO A 1 103 ? -4.545 6.566 17.685 1.00 47.00 103 PRO A CA 1
ATOM 780 C C . PRO A 1 103 ? -4.377 6.977 16.219 1.00 47.00 103 PRO A C 1
ATOM 782 O O . PRO A 1 103 ? -3.666 7.920 15.901 1.00 47.00 103 PRO A O 1
ATOM 785 N N . GLU A 1 104 ? -5.026 6.255 15.305 1.00 51.75 104 GLU A N 1
ATOM 786 C CA . GLU A 1 104 ? -5.108 6.599 13.874 1.00 51.75 104 GLU A CA 1
ATOM 787 C C . GLU A 1 104 ? -5.880 7.920 13.625 1.00 51.75 104 GLU A C 1
ATOM 789 O O . GLU A 1 104 ? -6.275 8.200 12.500 1.00 51.75 104 GLU A O 1
ATOM 794 N N . SER A 1 105 ? -6.128 8.735 14.660 1.00 53.19 105 SER A N 1
ATOM 795 C CA . SER A 1 105 ? -6.946 9.952 14.610 1.00 53.19 105 SER A CA 1
ATOM 796 C C . SER A 1 105 ? -6.182 11.233 14.262 1.00 53.19 105 SER A C 1
ATOM 798 O O . SER A 1 105 ? -6.812 12.282 14.210 1.00 53.19 105 SER A O 1
ATOM 800 N N . GLU A 1 106 ? -4.866 11.185 14.033 1.00 46.44 106 GLU A N 1
ATOM 801 C CA . GLU A 1 106 ? -4.048 12.392 13.783 1.00 46.44 106 GLU A CA 1
ATOM 802 C C . GLU A 1 106 ? -3.298 12.395 12.443 1.00 46.44 106 GLU A C 1
ATOM 804 O O . GLU A 1 106 ? -2.370 13.170 12.228 1.00 46.44 106 GLU A O 1
ATOM 809 N N . VAL A 1 107 ? -3.720 11.569 11.488 1.00 53.50 107 VAL A N 1
ATOM 810 C CA . VAL A 1 107 ? -3.460 11.864 10.072 1.00 53.50 107 VAL A CA 1
ATOM 811 C C . VAL A 1 107 ? -4.726 12.543 9.568 1.00 53.50 107 VAL A C 1
ATOM 813 O O . VAL A 1 107 ? -5.810 12.063 9.875 1.00 53.50 107 VAL A O 1
ATOM 816 N N . ILE A 1 108 ? -4.631 13.665 8.851 1.00 54.84 108 ILE A N 1
ATOM 817 C CA . ILE A 1 108 ? -5.798 14.323 8.240 1.00 54.84 108 ILE A CA 1
ATOM 818 C C . ILE A 1 108 ? -6.370 13.354 7.195 1.00 54.84 108 ILE A C 1
ATOM 820 O O . ILE A 1 108 ? -5.962 13.336 6.036 1.00 54.84 108 ILE A O 1
ATOM 824 N N . VAL A 1 109 ? -7.247 12.464 7.650 1.00 56.56 109 VAL A N 1
ATOM 825 C CA . VAL A 1 109 ? -7.980 11.511 6.834 1.00 56.56 109 VAL A CA 1
ATOM 826 C C . VAL A 1 109 ? -9.178 12.272 6.286 1.00 56.56 109 VAL A C 1
ATOM 828 O O . VAL A 1 109 ? -9.929 12.867 7.057 1.00 56.56 109 VAL A O 1
ATOM 831 N N . ASP A 1 110 ? -9.341 12.269 4.961 1.00 75.00 110 ASP A N 1
ATOM 832 C CA . ASP A 1 110 ? -10.545 12.752 4.281 1.00 75.00 110 ASP A CA 1
ATOM 833 C C . ASP A 1 110 ? -11.795 12.363 5.104 1.00 75.00 110 ASP A C 1
ATOM 835 O O . ASP A 1 110 ? -11.914 11.189 5.490 1.00 75.00 110 ASP A O 1
ATOM 839 N N . PRO A 1 111 ? -12.707 13.301 5.434 1.00 83.19 111 PRO A N 1
ATOM 840 C CA . PRO A 1 111 ? -13.881 13.020 6.260 1.00 83.19 111 PRO A CA 1
ATOM 841 C C . PRO A 1 111 ? -14.679 11.798 5.784 1.00 83.19 111 PRO A C 1
ATOM 843 O O . PRO A 1 111 ? -15.285 11.104 6.606 1.00 83.19 111 PRO A O 1
ATOM 846 N N . GLN A 1 112 ? -14.660 11.485 4.485 1.00 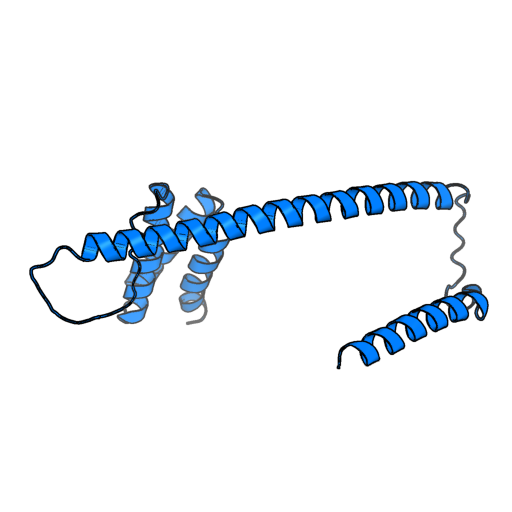85.19 112 GLN A N 1
ATOM 847 C CA . GLN A 1 112 ? -15.293 10.277 3.953 1.00 85.19 112 GLN A CA 1
ATOM 848 C C . GLN A 1 112 ? -14.531 8.992 4.307 1.00 85.19 112 GLN A C 1
ATOM 850 O O . GLN A 1 112 ? -15.137 8.004 4.732 1.00 85.19 112 GLN A O 1
ATOM 855 N N . LYS A 1 113 ? -13.199 9.007 4.216 1.00 86.50 113 LYS A N 1
ATOM 856 C CA . LYS A 1 113 ? -12.347 7.865 4.574 1.00 86.50 113 LYS A CA 1
ATOM 857 C C . LYS A 1 113 ? -12.378 7.586 6.079 1.00 86.50 113 LYS A C 1
ATOM 859 O O . LYS A 1 113 ? -12.411 6.425 6.482 1.00 86.50 113 LYS A O 1
ATOM 864 N N . GLN A 1 114 ? -12.496 8.622 6.908 1.00 86.56 114 GLN A N 1
ATOM 865 C CA . GLN A 1 114 ? -12.680 8.455 8.351 1.00 86.56 114 GLN A CA 1
ATOM 866 C C . GLN A 1 114 ? -14.004 7.749 8.684 1.00 86.56 114 GLN A C 1
ATOM 868 O O . GLN A 1 114 ? -14.037 6.852 9.530 1.00 86.56 114 GLN A O 1
ATOM 873 N N . ARG A 1 115 ? -15.095 8.110 7.994 1.00 88.81 115 ARG A N 1
ATOM 874 C CA . ARG A 1 115 ? -16.402 7.445 8.146 1.00 88.81 115 ARG A CA 1
ATOM 875 C C . ARG A 1 115 ? -16.346 5.980 7.725 1.00 88.81 115 ARG A C 1
ATOM 877 O O . ARG A 1 115 ? -16.851 5.124 8.444 1.00 88.81 115 ARG A O 1
ATOM 884 N N . LEU A 1 116 ? -15.681 5.679 6.614 1.00 90.94 116 LEU A N 1
ATOM 885 C CA . LEU A 1 116 ? -15.480 4.305 6.159 1.00 90.94 116 LEU A CA 1
ATOM 886 C C . LEU A 1 116 ? -14.719 3.456 7.194 1.00 90.94 116 LEU A C 1
ATOM 888 O O . LEU A 1 116 ? -15.149 2.347 7.521 1.00 90.94 116 LEU A O 1
ATOM 892 N N . ILE A 1 117 ? -13.632 3.988 7.765 1.00 90.31 117 ILE A N 1
ATOM 893 C CA . ILE A 1 117 ? -12.860 3.292 8.807 1.00 90.31 117 ILE A CA 1
ATOM 894 C C . ILE A 1 117 ? -13.727 3.068 10.054 1.00 90.31 117 ILE A C 1
ATOM 896 O O . ILE A 1 117 ? -13.662 1.999 10.672 1.00 90.31 117 ILE A O 1
ATOM 900 N N . ALA A 1 118 ? -14.571 4.042 10.410 1.00 91.94 118 ALA A N 1
ATOM 901 C CA . ALA A 1 118 ? -15.514 3.909 11.513 1.00 91.94 118 ALA A CA 1
ATOM 902 C C . ALA A 1 118 ? -16.510 2.761 11.275 1.00 91.94 118 ALA A C 1
ATOM 904 O O . ALA A 1 118 ? -16.605 1.887 12.136 1.00 91.94 118 ALA A O 1
ATOM 905 N N . TYR A 1 119 ? -17.160 2.683 10.107 1.00 93.19 119 TYR A N 1
ATOM 906 C CA . TYR A 1 119 ? -18.084 1.587 9.772 1.00 93.19 119 TYR A CA 1
ATOM 907 C C . TYR A 1 119 ? -17.414 0.206 9.844 1.00 93.19 119 TYR A C 1
ATOM 909 O O . TYR A 1 119 ? -17.942 -0.714 10.471 1.00 93.19 119 TYR A O 1
ATOM 917 N N . LEU A 1 120 ? -16.200 0.055 9.298 1.00 92.12 120 LEU A N 1
ATOM 918 C CA . LEU A 1 120 ? -15.444 -1.204 9.391 1.00 92.12 120 LEU A CA 1
ATOM 919 C C . LEU A 1 120 ? -15.109 -1.582 10.841 1.00 92.12 120 LEU A C 1
ATOM 921 O O . LEU A 1 120 ? -15.147 -2.759 11.221 1.00 92.12 120 LEU A O 1
ATOM 925 N N . ARG A 1 121 ? -14.769 -0.593 11.673 1.00 92.19 121 ARG A N 1
ATOM 926 C CA . ARG A 1 121 ? -14.454 -0.809 13.088 1.00 92.19 121 ARG A CA 1
ATOM 927 C C . ARG A 1 121 ? -15.695 -1.205 13.884 1.00 92.19 121 ARG A C 1
ATOM 929 O O . ARG A 1 121 ? -15.599 -2.129 14.697 1.00 92.19 121 ARG A O 1
ATOM 936 N N . THR A 1 122 ? -16.824 -0.545 13.644 1.00 93.25 122 THR A N 1
ATOM 937 C CA . THR A 1 122 ? -18.107 -0.830 14.296 1.00 93.25 122 THR A CA 1
ATOM 938 C C . THR A 1 122 ? -18.638 -2.200 13.877 1.00 93.25 122 THR A C 1
ATOM 940 O O . THR A 1 122 ? -18.919 -3.023 14.750 1.00 93.25 122 THR A O 1
ATOM 943 N N . GLY A 1 123 ? -18.638 -2.516 12.576 1.00 92.06 123 GLY A N 1
ATOM 944 C CA . GLY A 1 123 ? -19.016 -3.835 12.058 1.00 92.06 123 GLY A CA 1
ATOM 945 C C . GLY A 1 123 ? -18.187 -4.968 12.673 1.00 92.06 123 GLY A C 1
ATOM 946 O O . GLY A 1 123 ? -18.731 -5.971 13.141 1.00 92.06 123 GLY A O 1
ATOM 947 N N . LYS A 1 124 ? -16.864 -4.780 12.800 1.00 90.81 124 LYS A N 1
ATOM 948 C CA . LYS A 1 124 ? -15.989 -5.741 13.498 1.00 90.81 124 LYS A CA 1
ATOM 949 C C . LYS A 1 124 ? -16.335 -5.877 14.985 1.00 90.81 124 LYS A C 1
ATOM 951 O O . LYS A 1 124 ? -16.226 -6.969 15.538 1.00 90.81 124 LYS A O 1
ATOM 956 N N . ASN A 1 125 ? -16.704 -4.786 15.653 1.00 92.94 125 ASN A N 1
ATOM 957 C CA . ASN A 1 125 ? -17.086 -4.823 17.064 1.00 92.94 125 ASN A CA 1
ATOM 958 C C . ASN A 1 125 ? -18.392 -5.605 17.269 1.00 92.94 125 ASN A C 1
ATOM 960 O O . ASN A 1 125 ? -18.480 -6.411 18.190 1.00 92.94 125 ASN A O 1
ATOM 964 N N . TYR A 1 126 ? -19.369 -5.443 16.373 1.00 92.69 126 TYR A N 1
ATOM 965 C CA . TYR A 1 126 ? -20.606 -6.222 16.406 1.00 92.69 126 TYR A CA 1
ATOM 966 C C . TYR A 1 126 ? -20.377 -7.716 16.162 1.00 92.69 126 TYR A C 1
ATOM 968 O O . TYR A 1 126 ? -20.945 -8.530 16.887 1.00 92.69 126 TYR A O 1
ATOM 976 N N . LEU A 1 127 ? -19.475 -8.084 15.244 1.00 88.38 127 LEU A N 1
ATOM 977 C CA . LEU A 1 127 ? -19.055 -9.482 15.078 1.00 88.38 127 LEU A CA 1
ATOM 978 C C . LEU A 1 127 ? -18.420 -10.061 16.351 1.00 88.38 127 LEU A C 1
ATOM 980 O O . LEU A 1 127 ? -18.710 -11.194 16.724 1.00 88.38 127 LEU A O 1
ATOM 984 N N . ARG A 1 128 ? -17.588 -9.283 17.058 1.00 88.00 128 ARG A N 1
ATOM 985 C CA . ARG A 1 128 ? -16.996 -9.713 18.340 1.00 88.00 128 ARG A CA 1
ATOM 986 C C . ARG A 1 128 ? -18.033 -9.884 19.447 1.00 88.00 128 ARG A C 1
ATOM 988 O O . ARG A 1 128 ? -17.865 -10.760 20.287 1.00 88.00 128 ARG A O 1
ATOM 995 N N . ASN A 1 129 ? -19.079 -9.065 19.433 1.00 90.62 129 ASN A N 1
ATOM 996 C CA . ASN A 1 129 ? -20.165 -9.097 20.410 1.00 90.62 129 ASN A CA 1
ATOM 997 C C . ASN A 1 129 ? -21.305 -10.049 20.004 1.00 90.62 129 ASN A C 1
ATOM 999 O O . ASN A 1 129 ? -22.380 -9.966 20.588 1.00 90.62 129 ASN A O 1
ATOM 1003 N N . GLN A 1 130 ? -21.088 -10.919 19.006 1.00 86.56 130 GLN A N 1
ATOM 1004 C CA . GLN A 1 130 ? -22.074 -11.891 18.513 1.00 86.56 130 GLN A CA 1
ATOM 1005 C C . GLN A 1 130 ? -23.410 -11.251 18.091 1.00 86.56 130 GLN A C 1
ATOM 1007 O O . GLN A 1 130 ? -24.470 -11.844 18.251 1.00 86.56 130 GLN A O 1
ATOM 1012 N N . ALA A 1 131 ? -23.362 -10.039 17.530 1.00 88.56 131 ALA A N 1
ATOM 1013 C CA . ALA A 1 131 ? -24.525 -9.322 17.009 1.00 88.56 131 ALA A CA 1
ATOM 1014 C C . ALA A 1 131 ? -24.468 -9.239 15.468 1.00 88.56 131 ALA A C 1
ATOM 1016 O O . ALA A 1 131 ? -24.217 -8.155 14.925 1.00 88.56 131 ALA A O 1
ATOM 1017 N N . PRO A 1 132 ? -24.656 -10.363 14.745 1.00 85.56 132 PRO A N 1
ATOM 1018 C CA . PRO A 1 132 ? -24.535 -10.405 13.288 1.00 85.56 132 PRO A CA 1
ATOM 1019 C C . PRO A 1 132 ? -25.545 -9.488 12.583 1.00 85.56 132 PRO A C 1
ATOM 1021 O O . PRO A 1 132 ? -25.185 -8.810 11.620 1.00 85.56 132 PRO A O 1
ATOM 1024 N N . ASP A 1 133 ? -26.753 -9.363 13.138 1.00 88.44 133 ASP A N 1
ATOM 1025 C CA . ASP A 1 133 ? -27.843 -8.543 12.590 1.00 88.44 133 ASP A CA 1
ATOM 1026 C C . ASP A 1 133 ? -27.474 -7.058 12.486 1.00 88.44 133 ASP A C 1
ATOM 1028 O O . ASP A 1 133 ? -27.900 -6.356 11.571 1.00 88.44 133 ASP A O 1
ATOM 1032 N N . LYS A 1 134 ? -26.646 -6.572 13.420 1.00 90.19 134 LYS A N 1
ATOM 1033 C CA . LYS A 1 134 ? -26.152 -5.186 13.443 1.00 90.19 134 LYS A CA 1
ATOM 1034 C C . LYS A 1 134 ? -24.866 -5.016 12.640 1.00 90.19 134 LYS A C 1
ATOM 1036 O O . LYS A 1 134 ? -24.590 -3.932 12.145 1.00 90.19 134 LYS A O 1
ATOM 1041 N N . ALA A 1 135 ? -24.076 -6.075 12.498 1.00 91.75 135 ALA A N 1
ATOM 1042 C CA . ALA A 1 135 ? -22.821 -6.040 11.758 1.00 91.75 135 ALA A CA 1
ATOM 1043 C C . ALA A 1 135 ? -23.035 -5.987 10.237 1.00 91.75 135 ALA A C 1
ATOM 1045 O O . ALA A 1 135 ? -22.312 -5.273 9.540 1.00 91.75 135 ALA A O 1
ATOM 1046 N N . PHE A 1 136 ? -24.030 -6.712 9.722 1.00 90.62 136 PHE A N 1
ATOM 1047 C CA . PHE A 1 136 ? -24.338 -6.758 8.293 1.00 90.62 136 PHE A CA 1
ATOM 1048 C C . PHE A 1 136 ? -24.592 -5.372 7.654 1.00 90.62 136 PHE A C 1
ATOM 1050 O O . PHE A 1 136 ? -23.910 -5.046 6.676 1.00 90.62 136 PHE A O 1
ATOM 1057 N N . PRO A 1 137 ? -25.499 -4.515 8.177 1.00 93.75 137 PRO A N 1
ATOM 1058 C CA . PRO A 1 137 ? -25.751 -3.199 7.586 1.00 93.75 137 PRO A CA 1
ATOM 1059 C C . PRO A 1 137 ? -24.530 -2.269 7.653 1.00 93.75 137 PRO A C 1
ATOM 1061 O O . PRO A 1 137 ? -24.302 -1.501 6.721 1.00 93.75 137 PRO A O 1
ATOM 1064 N N . GLU A 1 138 ? -23.704 -2.380 8.696 1.00 94.00 138 GLU A N 1
ATOM 1065 C CA . GLU A 1 138 ? -22.479 -1.586 8.855 1.00 94.00 138 GLU A CA 1
ATOM 1066 C C . GLU A 1 138 ? -21.428 -1.939 7.793 1.00 94.00 138 GLU A C 1
ATOM 1068 O O . GLU A 1 138 ? -20.841 -1.053 7.171 1.00 94.00 138 GLU A O 1
ATOM 1073 N N . PHE A 1 139 ? -21.213 -3.233 7.524 1.00 94.06 139 PHE A N 1
ATOM 1074 C CA . PHE A 1 139 ? -20.296 -3.654 6.460 1.00 94.06 139 PHE A CA 1
ATOM 1075 C C . PHE A 1 139 ? -20.828 -3.335 5.060 1.00 94.06 139 PHE A C 1
ATOM 1077 O O . PHE A 1 139 ? -20.030 -3.042 4.168 1.00 94.06 139 PHE A O 1
ATOM 1084 N N . LYS A 1 140 ? -22.151 -3.343 4.863 1.00 93.94 140 LYS A N 1
ATOM 1085 C CA . LYS A 1 140 ? -22.772 -2.900 3.609 1.00 93.94 140 LYS A CA 1
ATOM 1086 C C . LYS A 1 140 ? -22.533 -1.405 3.371 1.00 93.94 140 LYS A C 1
ATOM 1088 O O . LYS A 1 140 ? -22.035 -1.040 2.311 1.00 93.94 140 LYS A O 1
ATOM 1093 N N . ALA A 1 141 ? -22.774 -0.567 4.381 1.00 93.94 141 ALA A N 1
ATOM 1094 C CA . ALA A 1 141 ? -22.486 0.867 4.315 1.00 93.94 141 ALA A CA 1
ATOM 1095 C C . ALA A 1 141 ? -20.991 1.153 4.072 1.00 93.94 141 ALA A C 1
ATOM 1097 O O . ALA A 1 141 ? -20.644 2.030 3.279 1.00 93.94 141 ALA A O 1
ATOM 1098 N N . ALA A 1 142 ? -20.096 0.379 4.700 1.00 93.94 142 ALA A N 1
ATOM 1099 C CA . ALA A 1 142 ? -18.658 0.469 4.450 1.00 93.94 142 ALA A CA 1
ATOM 1100 C C . ALA A 1 142 ? -18.285 0.104 3.003 1.00 93.94 142 ALA A C 1
ATOM 1102 O O . ALA A 1 142 ? -17.433 0.765 2.414 1.00 93.94 142 ALA A O 1
ATOM 1103 N N . LEU A 1 143 ? -18.908 -0.933 2.428 1.00 93.44 143 LEU A N 1
ATOM 1104 C CA . LEU A 1 143 ? -18.648 -1.367 1.054 1.00 93.44 143 LEU A CA 1
ATOM 1105 C C . LEU A 1 143 ? -19.085 -0.307 0.037 1.00 93.44 143 LEU A C 1
ATOM 1107 O O . LEU A 1 143 ? -18.332 -0.002 -0.888 1.00 93.44 143 LEU A O 1
ATOM 1111 N N . ASP A 1 144 ? -20.273 0.265 0.223 1.00 94.44 144 ASP A N 1
ATOM 1112 C CA . ASP A 1 144 ? -20.809 1.292 -0.672 1.00 94.44 144 ASP A CA 1
ATOM 1113 C C . ASP A 1 144 ? -19.931 2.555 -0.650 1.00 94.44 144 ASP A C 1
ATOM 1115 O O . ASP A 1 144 ? -19.578 3.083 -1.707 1.00 94.44 144 ASP A O 1
ATOM 1119 N N . LEU A 1 145 ? -19.474 2.974 0.538 1.00 93.19 145 LEU A N 1
ATOM 1120 C CA . LEU A 1 145 ? -18.521 4.082 0.675 1.00 93.19 145 LEU A CA 1
ATOM 1121 C C . LEU A 1 145 ? -17.137 3.764 0.093 1.00 93.19 145 LEU A C 1
ATOM 1123 O O . LEU A 1 145 ? -16.492 4.644 -0.477 1.00 93.19 145 LEU A O 1
ATOM 1127 N N . ALA A 1 146 ? -16.666 2.519 0.201 1.00 92.00 146 ALA A N 1
ATOM 1128 C CA . ALA A 1 146 ? -15.382 2.114 -0.372 1.00 92.00 146 ALA A CA 1
ATOM 1129 C C . ALA A 1 146 ? -15.408 2.204 -1.900 1.00 92.00 146 ALA A C 1
ATOM 1131 O O . ALA A 1 146 ? -14.456 2.686 -2.515 1.00 92.00 146 ALA A O 1
ATOM 1132 N N . ARG A 1 147 ? -16.528 1.781 -2.499 1.00 93.12 147 ARG A N 1
ATOM 1133 C CA . ARG A 1 147 ? -16.771 1.865 -3.942 1.00 93.12 147 ARG A CA 1
ATOM 1134 C C . ARG A 1 147 ? -16.874 3.305 -4.418 1.00 93.12 147 ARG A C 1
ATOM 1136 O O . ARG A 1 147 ? -16.261 3.631 -5.428 1.00 93.12 147 ARG A O 1
ATOM 1143 N N . SER A 1 148 ? -17.581 4.174 -3.688 1.00 92.44 148 SER A N 1
ATOM 1144 C CA . SER A 1 148 ? -17.665 5.595 -4.055 1.00 92.44 148 SER A CA 1
ATOM 1145 C C . SER A 1 148 ? -16.315 6.308 -3.971 1.00 92.44 148 SER A C 1
ATOM 1147 O O . SER A 1 148 ? -16.046 7.198 -4.770 1.00 92.44 148 SER A O 1
ATOM 1149 N N . LEU A 1 149 ? -15.460 5.907 -3.024 1.00 89.19 149 LEU A N 1
ATOM 1150 C CA . LEU A 1 149 ? -14.105 6.443 -2.863 1.00 89.19 149 LEU A CA 1
ATOM 1151 C C . LEU A 1 149 ? -13.079 5.829 -3.832 1.00 89.19 149 LEU A C 1
ATOM 1153 O O . LEU A 1 149 ? -11.955 6.318 -3.910 1.00 89.19 149 LEU A O 1
ATOM 1157 N N . GLY A 1 150 ? -13.431 4.752 -4.544 1.00 88.00 150 GLY A N 1
ATOM 1158 C CA . GLY A 1 150 ? -12.494 3.999 -5.384 1.00 88.00 150 GLY A CA 1
ATOM 1159 C C . GLY A 1 150 ? -11.379 3.294 -4.597 1.00 88.00 150 GLY A C 1
ATOM 1160 O O . GLY A 1 150 ? -10.334 2.967 -5.161 1.00 88.00 150 GLY A O 1
ATOM 1161 N N . ASP A 1 151 ? -11.564 3.066 -3.291 1.00 86.38 151 ASP A N 1
ATOM 1162 C CA . ASP A 1 151 ? -10.518 2.536 -2.409 1.00 86.38 151 ASP A CA 1
ATOM 1163 C C . ASP A 1 151 ? -10.584 0.995 -2.358 1.00 86.38 151 ASP A C 1
ATOM 1165 O O . ASP A 1 151 ? -11.171 0.378 -1.462 1.00 86.38 151 ASP A O 1
ATOM 1169 N N . HIS A 1 152 ? -9.979 0.346 -3.360 1.00 88.19 152 HIS A N 1
ATOM 1170 C CA . HIS A 1 152 ? -10.052 -1.111 -3.570 1.00 88.19 152 HIS A CA 1
ATOM 1171 C C . HIS A 1 152 ? -9.544 -1.963 -2.394 1.00 88.19 152 HIS A C 1
ATOM 1173 O O . HIS A 1 152 ? -9.901 -3.140 -2.269 1.00 88.19 152 HIS A O 1
ATOM 1179 N N . VAL A 1 153 ? -8.674 -1.414 -1.542 1.00 88.25 153 VAL A N 1
ATOM 1180 C CA . VAL A 1 153 ? -8.158 -2.127 -0.362 1.00 88.25 153 VAL A CA 1
ATOM 1181 C C . VAL A 1 153 ? -9.254 -2.272 0.689 1.00 88.25 153 VAL A C 1
ATOM 1183 O O . VAL A 1 153 ? -9.456 -3.364 1.230 1.00 88.25 153 VAL A O 1
ATOM 1186 N N . GLU A 1 154 ? -9.972 -1.187 0.960 1.00 88.75 154 GLU A N 1
ATOM 1187 C CA . GLU A 1 154 ? -11.047 -1.166 1.947 1.00 88.75 154 GLU A CA 1
ATOM 1188 C C . GLU A 1 154 ? -12.306 -1.861 1.425 1.00 88.75 154 GLU A C 1
ATOM 1190 O O . GLU A 1 154 ? -12.973 -2.563 2.185 1.00 88.75 154 GLU A O 1
ATOM 1195 N N . GLU A 1 155 ? -12.560 -1.798 0.115 1.00 90.44 155 GLU A N 1
ATOM 1196 C CA . GLU A 1 155 ? -13.630 -2.565 -0.530 1.00 90.44 155 GLU A CA 1
ATOM 1197 C C . GLU A 1 155 ? -13.464 -4.072 -0.276 1.00 90.44 155 GLU A C 1
ATOM 1199 O O . GLU A 1 155 ? -14.385 -4.744 0.193 1.00 90.44 155 GLU A O 1
ATOM 1204 N N . LYS A 1 156 ? -12.255 -4.613 -0.491 1.00 91.31 156 LYS A N 1
ATOM 1205 C CA . LYS A 1 156 ? -11.957 -6.029 -0.215 1.00 91.31 156 LYS A CA 1
ATOM 1206 C C . LYS A 1 156 ? -12.116 -6.379 1.264 1.00 91.31 156 LYS A C 1
ATOM 1208 O O . LYS A 1 156 ? -12.506 -7.503 1.580 1.00 91.31 156 LYS A O 1
ATOM 1213 N N . LYS A 1 157 ? -11.812 -5.456 2.180 1.00 90.38 157 LYS A N 1
ATOM 1214 C CA . LYS A 1 157 ? -12.011 -5.670 3.623 1.00 90.38 157 LYS A CA 1
ATOM 1215 C C . LYS A 1 157 ? -13.495 -5.719 3.982 1.00 90.38 157 LYS A C 1
ATOM 1217 O O . LYS A 1 157 ? -13.897 -6.640 4.691 1.00 90.38 157 LYS A O 1
ATOM 1222 N N . ALA A 1 158 ? -14.295 -4.789 3.466 1.00 91.44 158 ALA A N 1
ATOM 1223 C CA . ALA A 1 158 ? -15.742 -4.775 3.666 1.00 91.44 158 ALA A CA 1
ATOM 1224 C C . ALA A 1 158 ? -16.397 -6.039 3.083 1.00 91.44 158 ALA A C 1
ATOM 1226 O O . ALA A 1 158 ? -17.162 -6.714 3.769 1.00 91.44 158 ALA A O 1
ATOM 1227 N N . ALA A 1 159 ? -16.012 -6.427 1.862 1.00 90.94 159 ALA A N 1
ATOM 1228 C CA . ALA A 1 159 ? -16.503 -7.634 1.203 1.00 90.94 159 ALA A CA 1
ATOM 1229 C C . ALA A 1 159 ? -16.159 -8.917 1.978 1.00 90.94 159 ALA A C 1
ATOM 1231 O O . ALA A 1 159 ? -16.991 -9.813 2.075 1.00 90.94 159 ALA A O 1
ATOM 1232 N N . ARG A 1 160 ? -14.967 -9.005 2.588 1.00 90.06 160 ARG A N 1
ATOM 1233 C CA . ARG A 1 160 ? -14.615 -10.123 3.486 1.00 90.06 160 ARG A CA 1
ATOM 1234 C C . ARG A 1 160 ? -15.496 -10.164 4.732 1.00 90.06 160 ARG A C 1
ATOM 1236 O O . ARG A 1 160 ? -15.907 -11.245 5.135 1.00 90.06 160 ARG A O 1
ATOM 1243 N N . GLY A 1 161 ? -15.783 -9.001 5.321 1.00 86.62 161 GLY A N 1
ATOM 1244 C CA . GLY A 1 161 ? -16.717 -8.884 6.442 1.00 86.62 161 GLY A CA 1
ATOM 1245 C C . GLY A 1 161 ? -18.111 -9.389 6.072 1.00 86.62 161 GLY A C 1
ATOM 1246 O O . GLY A 1 161 ? -18.692 -10.154 6.830 1.00 86.62 161 GLY A O 1
ATOM 1247 N N . LEU A 1 162 ? -18.596 -9.044 4.875 1.00 87.25 162 LEU A N 1
ATOM 1248 C CA . LEU A 1 162 ? -19.872 -9.530 4.335 1.00 87.25 162 LEU A CA 1
ATOM 1249 C C . LEU A 1 162 ? -19.848 -11.024 3.980 1.00 87.25 162 LEU A C 1
ATOM 1251 O O . LEU A 1 162 ? -20.837 -11.719 4.191 1.00 87.25 162 LEU A O 1
ATOM 1255 N N . GLY A 1 163 ? -18.719 -11.537 3.487 1.00 83.94 163 GLY A N 1
ATOM 1256 C CA . GLY A 1 163 ? -18.553 -12.946 3.124 1.00 83.94 163 GLY A CA 1
ATOM 1257 C C . GLY A 1 163 ? -18.754 -13.912 4.294 1.00 83.94 163 GLY A C 1
ATOM 1258 O O . GLY A 1 163 ? -19.216 -15.027 4.077 1.00 83.94 163 GLY A O 1
ATOM 1259 N N . LEU A 1 164 ? -18.495 -13.470 5.531 1.00 78.62 164 LEU A N 1
ATOM 1260 C CA . LEU A 1 164 ? -18.794 -14.245 6.741 1.00 78.62 164 LEU A CA 1
ATOM 1261 C C . LEU A 1 164 ? -20.296 -14.492 6.946 1.00 78.62 164 LEU A C 1
ATOM 1263 O O . LEU A 1 164 ? -20.643 -15.452 7.617 1.00 78.62 164 LEU A O 1
ATOM 1267 N N . PHE A 1 165 ? -21.168 -13.653 6.382 1.00 77.56 165 PHE A N 1
ATOM 1268 C CA . PHE A 1 165 ? -22.624 -13.800 6.489 1.00 77.56 165 PHE A CA 1
ATOM 1269 C C . PHE A 1 165 ? -23.244 -14.545 5.308 1.00 77.56 165 PHE A C 1
ATOM 1271 O O . PHE A 1 165 ? -24.370 -14.998 5.410 1.00 77.56 165 PHE A O 1
ATOM 1278 N N . ILE A 1 166 ? -22.545 -14.629 4.172 1.00 68.88 166 ILE A N 1
ATOM 1279 C CA . ILE A 1 166 ? -23.049 -15.301 2.961 1.00 68.88 166 ILE A CA 1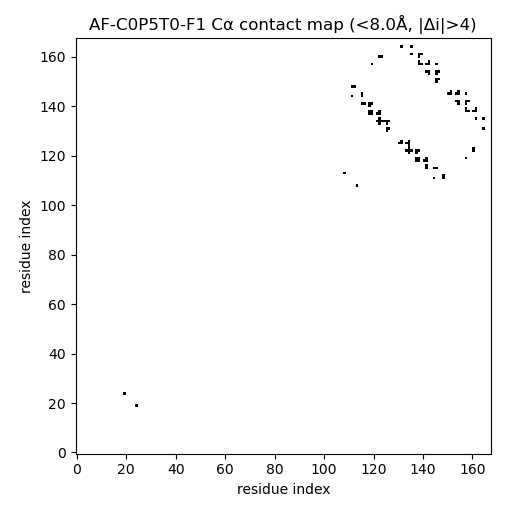
ATOM 1280 C C . ILE A 1 166 ? -22.745 -16.811 2.999 1.00 68.88 166 ILE A C 1
ATOM 1282 O O . ILE A 1 166 ? -23.391 -17.591 2.309 1.00 68.88 166 ILE A O 1
ATOM 1286 N N . LEU A 1 167 ? -21.754 -17.223 3.797 1.00 56.88 167 LEU A N 1
ATOM 1287 C CA . LEU A 1 167 ? -21.354 -18.623 3.997 1.00 56.88 167 LEU A CA 1
ATOM 1288 C C . LEU A 1 167 ? -21.980 -19.279 5.245 1.00 56.88 167 LEU A C 1
ATOM 1290 O O . LEU A 1 167 ? -21.645 -20.425 5.542 1.00 56.88 167 LEU A O 1
ATOM 1294 N N . LEU A 1 168 ? -22.833 -18.555 5.976 1.00 48.44 168 LEU A N 1
ATOM 1295 C CA . LEU A 1 168 ? -23.519 -18.980 7.202 1.00 48.44 168 LEU A CA 1
ATOM 1296 C C . LEU A 1 168 ? -25.023 -19.067 6.936 1.00 48.44 168 LEU A C 1
ATOM 1298 O O . LEU A 1 168 ?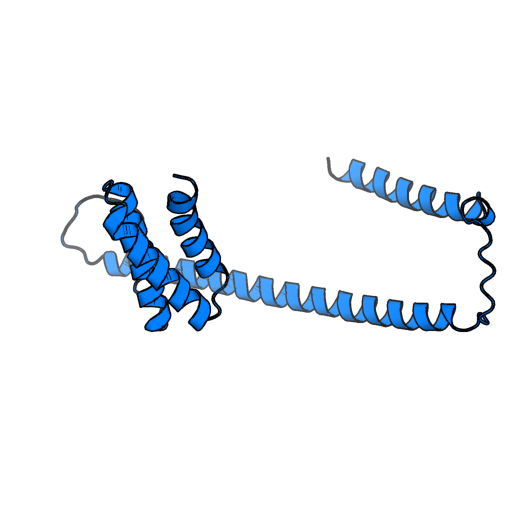 -25.639 -20.027 7.444 1.00 48.44 168 LEU A O 1
#

Solvent-accessible surface area (backbone atoms only — not comparable to full-atom values): 9914 Å² total; per-residue (Å²): 132,65,67,66,58,52,54,53,50,54,52,49,54,52,51,55,57,49,50,64,74,75,46,71,73,76,82,79,56,79,87,71,89,71,93,64,86,86,79,58,66,66,56,54,48,52,54,50,50,51,50,50,50,55,51,50,51,52,52,52,53,52,50,52,53,50,51,54,52,48,52,50,50,50,48,49,54,51,49,52,53,49,48,54,54,55,65,66,57,64,88,83,76,93,77,79,96,75,75,98,66,81,73,84,80,79,59,96,56,57,73,67,59,48,51,35,53,47,26,50,52,49,19,52,50,25,54,74,68,73,34,57,83,63,14,54,59,30,22,49,54,21,29,57,49,18,58,76,69,67,38,66,70,55,25,54,52,22,50,52,61,48,48,64,64,76,80,106

Radius of gyration: 29.07 Å; Cα contacts (8 Å, |Δi|>4): 56; chains: 1; bounding box: 58×46×83 Å